Protein AF-A0A7R9R8Y0-F1 (afdb_monomer)

Structure (mmCIF, N/CA/C/O backbone):
data_AF-A0A7R9R8Y0-F1
#
_entry.id   AF-A0A7R9R8Y0-F1
#
loop_
_atom_site.group_PDB
_atom_site.id
_atom_site.type_symbol
_atom_site.label_atom_id
_atom_site.label_alt_id
_atom_site.label_comp_id
_atom_site.label_asym_id
_atom_site.label_entity_id
_atom_site.label_seq_id
_atom_site.pdbx_PDB_ins_code
_atom_site.Cartn_x
_atom_site.Cartn_y
_atom_site.Cartn_z
_atom_site.occupancy
_atom_site.B_iso_or_equiv
_atom_site.auth_seq_id
_atom_site.auth_comp_id
_atom_site.auth_asym_id
_atom_site.auth_atom_id
_atom_site.pdbx_PDB_model_num
ATOM 1 N N . MET A 1 1 ? 17.552 4.572 -13.701 1.00 48.62 1 MET A N 1
ATOM 2 C CA . MET A 1 1 ? 16.441 5.475 -14.086 1.00 48.62 1 MET A CA 1
ATOM 3 C C . MET A 1 1 ? 15.227 5.136 -13.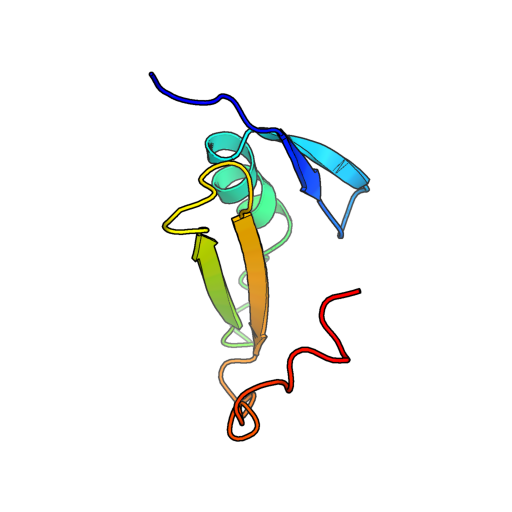221 1.00 48.62 1 MET A C 1
ATOM 5 O O . MET A 1 1 ? 14.839 3.978 -13.200 1.00 48.62 1 MET A O 1
ATOM 9 N N . ARG A 1 2 ? 14.686 6.067 -12.416 1.00 60.88 2 ARG A N 1
ATOM 10 C CA . ARG A 1 2 ? 13.469 5.808 -11.614 1.00 60.88 2 ARG A CA 1
ATOM 11 C C . ARG A 1 2 ? 12.247 5.987 -12.513 1.00 60.88 2 ARG A C 1
ATOM 13 O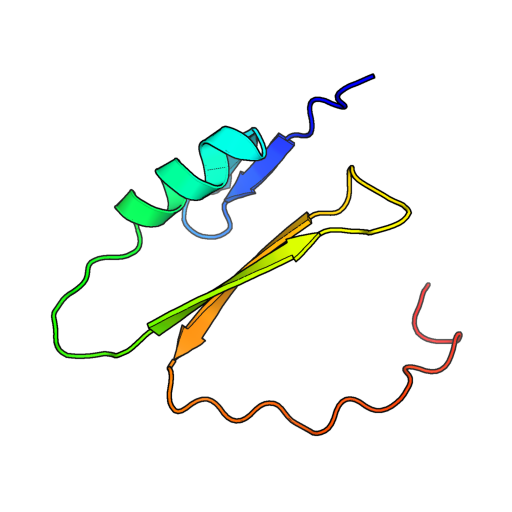 O . ARG A 1 2 ? 11.946 7.116 -12.891 1.00 60.88 2 ARG A O 1
ATOM 20 N N . LEU A 1 3 ? 11.559 4.899 -12.846 1.00 66.44 3 LEU A N 1
ATOM 21 C CA . LEU A 1 3 ? 10.297 4.968 -13.581 1.00 66.44 3 LEU A CA 1
ATOM 22 C C . LEU A 1 3 ? 9.226 5.596 -12.682 1.00 66.44 3 LEU A C 1
ATOM 24 O O . LEU A 1 3 ? 8.966 5.124 -11.573 1.00 66.44 3 LEU A O 1
ATOM 28 N N . LYS A 1 4 ? 8.643 6.708 -13.141 1.00 72.25 4 LYS A N 1
ATOM 29 C CA . LYS A 1 4 ? 7.482 7.325 -12.498 1.00 72.25 4 LYS A CA 1
ATOM 30 C C . LYS A 1 4 ? 6.246 6.597 -12.992 1.00 72.25 4 LYS A C 1
ATOM 32 O O . LYS A 1 4 ? 5.782 6.850 -14.095 1.00 72.25 4 LYS A O 1
ATOM 37 N N . THR A 1 5 ? 5.738 5.695 -12.170 1.00 83.19 5 THR A N 1
ATOM 38 C CA . THR A 1 5 ? 4.544 4.919 -12.490 1.00 83.19 5 THR A CA 1
ATOM 39 C C . THR A 1 5 ? 3.365 5.447 -11.689 1.00 83.19 5 THR A C 1
ATOM 41 O O . THR A 1 5 ? 3.496 5.818 -10.513 1.00 83.19 5 THR A O 1
ATOM 44 N N . SER A 1 6 ? 2.222 5.551 -12.359 1.00 86.25 6 SER A N 1
ATOM 45 C CA . SER A 1 6 ? 0.943 5.927 -11.770 1.00 86.25 6 SER A CA 1
ATOM 46 C C . SER A 1 6 ? 0.040 4.702 -11.688 1.00 86.25 6 SER A C 1
ATOM 48 O O . SER A 1 6 ? 0.124 3.793 -12.507 1.00 86.25 6 SER A O 1
ATOM 50 N N . GLY A 1 7 ? -0.800 4.667 -10.664 1.00 88.12 7 GLY A N 1
ATOM 51 C CA . GLY A 1 7 ? -1.789 3.622 -10.446 1.00 88.12 7 GLY A CA 1
ATOM 52 C C . GLY A 1 7 ? -3.100 4.251 -10.007 1.00 88.12 7 GLY A C 1
ATOM 53 O O . GLY A 1 7 ? -3.104 5.341 -9.427 1.00 88.12 7 GLY A O 1
ATOM 54 N N . ARG 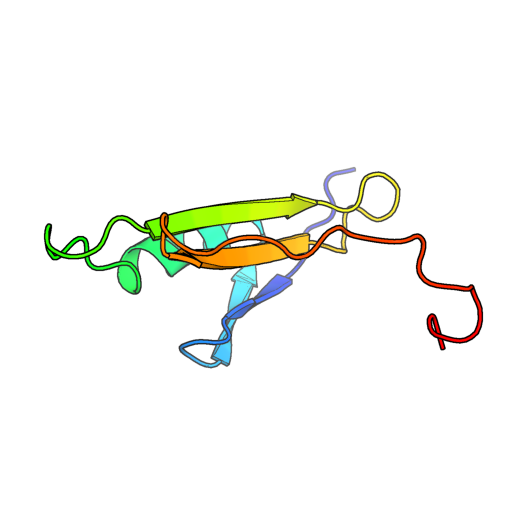A 1 8 ? -4.211 3.577 -10.295 1.00 91.44 8 ARG A N 1
ATOM 55 C CA . ARG A 1 8 ? -5.549 4.007 -9.885 1.00 91.44 8 ARG A CA 1
ATOM 56 C C . ARG A 1 8 ? -5.895 3.389 -8.535 1.00 91.44 8 ARG A C 1
ATOM 58 O O . ARG A 1 8 ? -5.700 2.193 -8.336 1.00 91.44 8 ARG A O 1
ATOM 65 N N . CYS A 1 9 ? -6.386 4.196 -7.603 1.00 90.31 9 CYS A N 1
ATOM 66 C CA . CYS A 1 9 ? -6.922 3.693 -6.347 1.00 90.31 9 CYS A CA 1
ATOM 67 C C . CYS A 1 9 ? -8.278 3.037 -6.607 1.00 90.31 9 CYS A C 1
ATOM 69 O O . CYS A 1 9 ? -9.165 3.682 -7.152 1.00 90.31 9 CYS A O 1
ATOM 71 N N . PHE A 1 10 ? -8.460 1.789 -6.182 1.00 87.31 10 PHE A N 1
ATOM 72 C CA . PHE A 1 10 ? -9.730 1.075 -6.352 1.00 87.31 10 PHE A CA 1
ATOM 73 C C . PHE A 1 10 ? -10.866 1.628 -5.468 1.00 87.31 10 PHE A C 1
ATOM 75 O O . PHE A 1 10 ? -12.033 1.393 -5.741 1.00 87.31 10 PHE A O 1
ATOM 82 N N . ILE A 1 11 ? -10.536 2.369 -4.404 1.00 87.00 11 ILE A N 1
ATOM 83 C CA . ILE A 1 11 ? -11.519 2.872 -3.429 1.00 87.00 11 ILE A CA 1
ATOM 84 C C . ILE A 1 11 ? -12.140 4.200 -3.884 1.00 87.00 11 ILE A C 1
ATOM 86 O O . ILE A 1 11 ? -13.298 4.477 -3.585 1.00 87.00 11 ILE A O 1
ATOM 90 N N . CYS A 1 12 ? -11.369 5.050 -4.571 1.00 91.31 12 CYS A N 1
ATOM 91 C CA . CYS A 1 12 ? -11.815 6.393 -4.962 1.00 91.31 12 CYS A CA 1
ATOM 92 C C . CYS A 1 12 ? -11.569 6.749 -6.434 1.00 91.31 12 CYS A C 1
ATOM 94 O O . CYS A 1 12 ? -11.728 7.912 -6.804 1.00 91.31 12 CYS A O 1
ATOM 96 N N . ASP A 1 13 ? -11.116 5.7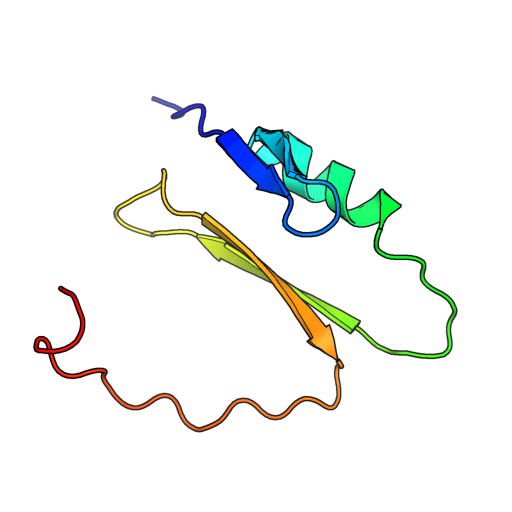94 -7.247 1.00 90.88 13 ASP A N 1
ATOM 97 C CA . ASP A 1 13 ? -10.810 5.922 -8.681 1.00 90.88 13 ASP A CA 1
ATOM 98 C C . ASP A 1 13 ? -9.794 7.010 -9.077 1.00 90.88 13 ASP A C 1
ATOM 100 O O . ASP A 1 13 ? -9.518 7.237 -10.257 1.00 90.88 13 ASP A O 1
ATOM 104 N N . LYS A 1 14 ? -9.147 7.660 -8.106 1.00 91.12 14 LYS A N 1
ATOM 105 C CA . LYS A 1 14 ? -8.115 8.671 -8.366 1.00 91.12 14 LYS A CA 1
ATOM 106 C C . LYS A 1 14 ? -6.772 8.026 -8.691 1.00 91.12 14 LYS A C 1
ATOM 108 O O . LYS A 1 14 ? -6.412 6.976 -8.158 1.00 91.12 14 LYS A O 1
ATOM 113 N N . SER A 1 15 ? -6.010 8.686 -9.559 1.00 91.50 15 SER A N 1
ATOM 114 C CA . SER A 1 15 ? -4.672 8.239 -9.951 1.00 91.50 15 SER A CA 1
ATOM 115 C C . SER A 1 15 ? -3.598 8.873 -9.071 1.00 91.50 15 SER A C 1
ATOM 117 O O . SER A 1 15 ? -3.570 10.089 -8.893 1.00 91.50 15 SER A O 1
ATOM 119 N N . PHE A 1 16 ? -2.682 8.055 -8.557 1.00 91.06 16 PHE A N 1
ATOM 120 C CA . PHE A 1 16 ? -1.559 8.493 -7.728 1.00 91.06 16 PHE A CA 1
ATOM 121 C C . PHE A 1 16 ? -0.253 7.882 -8.221 1.00 91.06 16 PHE A C 1
ATOM 123 O O . PHE A 1 16 ? -0.238 6.825 -8.848 1.00 91.06 16 PHE A O 1
ATOM 130 N N . SER A 1 17 ? 0.867 8.534 -7.911 1.00 90.25 17 SER A N 1
ATOM 131 C CA . SER A 1 17 ? 2.186 7.934 -8.113 1.00 90.25 17 SER A CA 1
ATOM 132 C C . SER A 1 17 ? 2.396 6.758 -7.159 1.00 90.25 17 SER A C 1
ATOM 134 O O . SER A 1 17 ? 1.817 6.733 -6.074 1.00 90.25 17 SER A O 1
ATOM 136 N N . LYS A 1 18 ? 3.289 5.827 -7.502 1.00 86.62 18 LYS A N 1
ATOM 137 C CA . LYS A 1 18 ? 3.667 4.696 -6.635 1.00 86.62 18 LYS A CA 1
ATOM 138 C C . LYS A 1 18 ? 3.975 5.102 -5.185 1.00 86.62 18 LYS A C 1
ATOM 140 O O . LYS A 1 18 ? 3.471 4.505 -4.241 1.00 86.62 18 LYS A O 1
ATOM 145 N N . ALA A 1 19 ? 4.766 6.162 -5.000 1.00 85.44 19 ALA A N 1
ATOM 146 C CA . ALA A 1 19 ? 5.077 6.691 -3.669 1.00 85.44 19 ALA A CA 1
ATOM 147 C C . ALA A 1 19 ? 3.869 7.383 -3.009 1.00 85.44 19 ALA A C 1
ATOM 149 O O . ALA A 1 19 ? 3.668 7.265 -1.800 1.00 85.44 19 ALA A O 1
ATOM 150 N N . GLY A 1 20 ? 3.054 8.086 -3.803 1.00 88.75 20 GLY A N 1
ATOM 151 C CA . GLY A 1 20 ? 1.840 8.752 -3.339 1.00 88.75 20 GLY A CA 1
ATOM 152 C C . GLY A 1 20 ? 0.751 7.774 -2.903 1.00 88.75 20 GLY A C 1
ATOM 153 O O . GLY A 1 20 ? 0.071 8.048 -1.919 1.00 88.75 20 GLY A O 1
ATOM 154 N N . MET A 1 21 ? 0.629 6.617 -3.561 1.00 89.94 21 MET A N 1
ATOM 155 C CA . MET A 1 21 ? -0.406 5.621 -3.278 1.00 89.94 21 MET A CA 1
ATOM 156 C C . MET A 1 21 ? -0.305 5.085 -1.850 1.00 89.94 21 MET A C 1
ATOM 158 O O . MET A 1 21 ? -1.309 5.034 -1.149 1.00 89.94 21 MET A O 1
ATOM 162 N N . THR A 1 22 ? 0.901 4.764 -1.369 1.00 85.81 22 THR A N 1
ATOM 163 C CA . THR A 1 22 ? 1.104 4.310 0.018 1.00 85.81 22 THR A CA 1
ATOM 164 C C . THR A 1 22 ? 0.581 5.324 1.031 1.00 85.81 22 THR A C 1
ATOM 166 O O . THR A 1 22 ? -0.031 4.949 2.026 1.00 85.81 22 THR A O 1
ATOM 169 N N . LYS A 1 23 ? 0.819 6.620 0.791 1.00 87.75 23 LYS A N 1
ATOM 170 C CA . LYS A 1 23 ? 0.339 7.689 1.673 1.00 87.75 23 LYS A CA 1
ATOM 171 C C . LYS A 1 23 ? -1.164 7.905 1.520 1.00 87.75 23 LYS A C 1
ATOM 173 O O . LYS A 1 23 ? -1.842 8.130 2.512 1.00 87.75 23 LYS A O 1
ATOM 178 N N . HIS A 1 24 ? -1.667 7.822 0.295 1.00 89.94 24 HIS A N 1
ATOM 179 C CA . HIS A 1 24 ? -3.079 7.968 -0.015 1.00 89.94 24 HIS A CA 1
ATOM 180 C C . HIS A 1 24 ? -3.925 6.865 0.629 1.00 89.94 24 HIS A C 1
ATOM 182 O O . HIS A 1 24 ? -4.913 7.171 1.276 1.00 89.94 24 HIS A O 1
ATOM 188 N N . LEU A 1 25 ? -3.523 5.597 0.546 1.00 87.19 25 LEU A N 1
ATOM 189 C CA . LEU A 1 25 ? -4.304 4.494 1.116 1.00 87.19 25 LEU A CA 1
ATOM 190 C C . LEU A 1 25 ? -4.484 4.610 2.634 1.00 87.19 25 LEU A C 1
ATOM 192 O O . LEU A 1 25 ? -5.521 4.209 3.149 1.00 87.19 25 LEU A O 1
ATOM 196 N N . LYS A 1 26 ? -3.549 5.254 3.346 1.00 84.19 26 LYS A N 1
ATOM 197 C CA . LYS A 1 26 ? -3.710 5.557 4.778 1.00 84.19 26 LYS A CA 1
ATOM 198 C C . LYS A 1 26 ? -4.925 6.436 5.089 1.00 84.19 26 LYS A C 1
ATOM 200 O O . LYS A 1 26 ? -5.385 6.426 6.218 1.00 84.19 26 LYS A O 1
ATOM 205 N N . THR A 1 27 ? -5.447 7.201 4.127 1.00 86.56 27 THR A N 1
ATOM 206 C CA . THR A 1 27 ? -6.674 7.990 4.335 1.00 86.56 27 THR A CA 1
ATOM 207 C C . THR A 1 27 ? -7.939 7.140 4.251 1.00 86.56 27 THR A C 1
ATOM 209 O O . THR A 1 27 ? -8.988 7.568 4.720 1.00 86.56 27 THR A O 1
ATOM 212 N N . HIS A 1 28 ? -7.853 5.966 3.621 1.00 82.94 28 HIS A N 1
ATOM 213 C CA . HIS A 1 28 ? -8.945 4.997 3.525 1.00 82.94 28 HIS A CA 1
ATOM 214 C C . HIS A 1 28 ? -8.889 3.961 4.650 1.00 82.94 28 HIS A C 1
ATOM 216 O O . HIS A 1 28 ? -9.927 3.598 5.195 1.00 82.94 28 HIS A O 1
ATOM 222 N N . LEU A 1 29 ? -7.677 3.558 5.032 1.00 72.38 29 LEU A N 1
ATOM 223 C CA . LEU A 1 29 ? -7.379 2.713 6.183 1.00 72.38 29 LEU A CA 1
ATOM 224 C C . LEU A 1 29 ? -7.666 3.474 7.489 1.00 72.38 29 LEU A C 1
ATOM 226 O O . LEU A 1 29 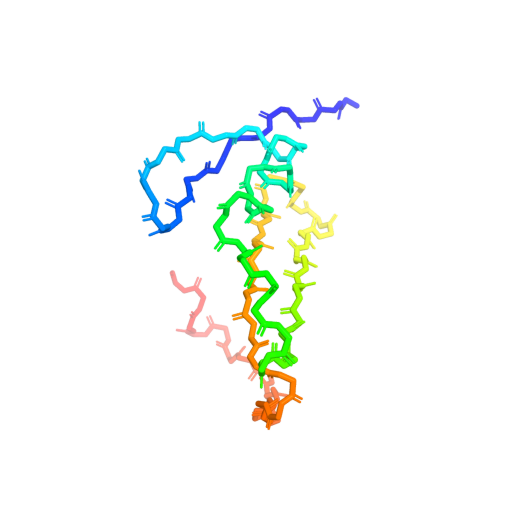? -6.766 4.062 8.090 1.00 72.38 29 LEU A O 1
ATOM 230 N N . LYS A 1 30 ? -8.927 3.497 7.925 1.00 65.44 30 LYS A N 1
ATOM 231 C CA . LYS A 1 30 ? -9.269 3.906 9.290 1.00 65.44 30 LYS A CA 1
ATOM 232 C C . LYS A 1 30 ? -8.975 2.738 10.226 1.00 65.44 30 LYS A C 1
ATOM 234 O O . LYS A 1 30 ? -9.611 1.692 10.133 1.00 65.44 30 LYS A O 1
ATOM 239 N N . ASP A 1 31 ? -7.990 2.917 11.102 1.00 65.06 31 ASP A N 1
ATOM 240 C CA . ASP A 1 31 ? -7.742 1.989 12.202 1.00 65.06 31 ASP A CA 1
ATOM 241 C C . ASP A 1 31 ? -8.827 2.211 13.260 1.00 65.06 31 ASP A C 1
ATOM 243 O O . ASP A 1 31 ? -8.717 3.074 14.125 1.00 65.06 31 ASP A O 1
ATOM 247 N N . ASP A 1 32 ? -9.930 1.480 13.132 1.00 66.19 32 ASP A N 1
ATOM 248 C CA . ASP A 1 32 ? -11.040 1.521 14.091 1.00 66.19 32 ASP A CA 1
ATOM 249 C C . ASP A 1 32 ? -10.778 0.591 15.299 1.00 66.19 32 ASP A C 1
ATOM 251 O O . ASP A 1 32 ? -11.694 0.246 16.041 1.00 66.19 32 ASP A O 1
ATOM 255 N N . GLY A 1 33 ? -9.541 0.089 15.468 1.00 63.38 33 GLY A N 1
ATOM 256 C CA . GLY A 1 33 ? -9.112 -0.847 16.522 1.00 63.38 33 GLY A CA 1
ATOM 257 C C . GLY A 1 33 ? -9.786 -2.231 16.517 1.00 63.38 33 GLY A C 1
ATOM 258 O O . GLY A 1 33 ? -9.319 -3.160 17.175 1.00 63.38 33 GLY A O 1
ATOM 259 N N . SER A 1 34 ? -10.870 -2.393 15.762 1.00 62.97 34 SER A N 1
ATOM 260 C CA . SER A 1 34 ? -11.746 -3.567 15.748 1.00 62.97 34 SER A CA 1
ATOM 261 C C . SER A 1 34 ? -11.294 -4.655 14.774 1.00 62.97 34 SER A C 1
ATOM 263 O O . SER A 1 34 ? -11.574 -5.835 14.986 1.00 62.97 34 SER A O 1
ATOM 265 N N . SER A 1 35 ? -10.564 -4.283 13.720 1.00 68.31 35 SER A N 1
ATOM 266 C CA . SER A 1 35 ? -10.195 -5.184 12.627 1.00 68.31 35 SER A CA 1
ATOM 267 C C . SER A 1 35 ? -8.699 -5.097 12.353 1.00 68.31 35 SER A C 1
ATOM 269 O O . SER A 1 35 ? -8.216 -4.109 11.812 1.00 68.31 35 SER A O 1
ATOM 271 N N . LYS A 1 36 ? -7.941 -6.145 12.701 1.00 79.38 36 LYS A N 1
ATOM 272 C CA . LYS A 1 36 ? -6.535 -6.251 12.283 1.00 79.38 36 LYS A CA 1
ATOM 273 C C . LYS A 1 36 ? -6.499 -6.441 10.767 1.00 79.38 36 LYS A C 1
ATOM 275 O O . LYS A 1 36 ? -6.958 -7.472 10.276 1.00 79.38 36 LYS A O 1
ATOM 280 N N . LEU A 1 37 ? -5.959 -5.469 10.041 1.00 81.94 37 LEU A N 1
ATOM 281 C CA . LEU A 1 37 ? -5.793 -5.497 8.588 1.00 81.94 37 LEU A CA 1
ATOM 282 C C . LEU A 1 37 ? -4.300 -5.544 8.246 1.00 81.94 37 LEU A C 1
ATOM 284 O O . LEU A 1 37 ? -3.484 -4.888 8.894 1.00 81.94 37 LEU A O 1
ATOM 288 N N . PHE A 1 38 ? -3.934 -6.307 7.221 1.00 82.94 38 PHE A N 1
ATOM 289 C CA . PHE A 1 38 ? -2.603 -6.270 6.629 1.00 82.94 38 PHE A CA 1
ATOM 290 C C . PHE A 1 38 ? -2.635 -5.485 5.328 1.00 82.94 38 PHE A C 1
ATOM 292 O O . PHE A 1 38 ? -3.445 -5.752 4.439 1.00 82.94 38 PHE A O 1
ATOM 299 N N . HIS A 1 39 ? -1.686 -4.561 5.201 1.00 86.44 39 HIS A N 1
ATOM 300 C CA . HIS A 1 39 ? -1.401 -3.877 3.951 1.00 86.44 39 HIS A CA 1
ATOM 301 C C . HIS A 1 39 ? -0.217 -4.555 3.255 1.00 86.44 39 HIS A C 1
ATOM 303 O O . HIS A 1 39 ? 0.927 -4.442 3.695 1.00 86.44 39 HIS A O 1
ATOM 309 N N . ILE A 1 40 ? -0.494 -5.275 2.169 1.00 87.06 40 ILE A N 1
ATOM 310 C CA . ILE A 1 40 ? 0.506 -5.972 1.359 1.00 87.06 40 ILE A CA 1
ATOM 311 C C . ILE A 1 40 ? 0.825 -5.121 0.134 1.00 87.06 40 ILE A C 1
ATOM 313 O O . ILE A 1 40 ? -0.060 -4.727 -0.627 1.00 87.06 40 ILE A O 1
ATOM 317 N N . ARG A 1 41 ? 2.115 -4.871 -0.079 1.00 89.06 41 ARG A N 1
ATOM 318 C CA . ARG A 1 41 ? 2.627 -4.230 -1.286 1.00 89.06 41 ARG A CA 1
ATOM 319 C C . ARG A 1 41 ? 3.291 -5.281 -2.168 1.00 89.06 41 ARG A C 1
ATOM 321 O O . ARG A 1 41 ? 4.196 -5.978 -1.720 1.00 89.06 41 ARG A O 1
ATOM 328 N N . VAL A 1 42 ? 2.835 -5.378 -3.411 1.00 89.75 42 VAL A N 1
ATOM 329 C CA . VAL A 1 42 ? 3.399 -6.256 -4.438 1.00 89.75 42 VAL A CA 1
ATOM 330 C C . VAL A 1 42 ? 4.149 -5.390 -5.439 1.00 89.75 42 VAL A C 1
ATOM 332 O O . VAL A 1 42 ? 3.588 -4.440 -5.983 1.00 89.75 42 VAL A O 1
ATOM 335 N N . ASP A 1 43 ? 5.410 -5.723 -5.691 1.00 89.12 43 ASP A N 1
ATOM 336 C CA . ASP A 1 43 ? 6.265 -5.051 -6.665 1.00 89.12 43 ASP A CA 1
ATOM 337 C C . ASP A 1 43 ? 6.747 -6.063 -7.710 1.00 89.12 43 ASP A C 1
ATOM 339 O O . ASP A 1 43 ? 7.234 -7.141 -7.367 1.00 89.12 43 ASP A O 1
ATOM 343 N N . GLY A 1 44 ? 6.635 -5.714 -8.991 1.00 86.44 44 GLY A N 1
ATOM 344 C CA . GLY A 1 44 ? 7.214 -6.490 -10.079 1.00 86.44 44 GLY A CA 1
ATOM 345 C C . GLY A 1 44 ? 8.738 -6.389 -10.062 1.00 86.44 44 GLY A C 1
ATOM 346 O O . GLY A 1 44 ? 9.295 -5.304 -10.220 1.00 86.44 44 GLY A O 1
ATOM 347 N N . ILE A 1 45 ? 9.415 -7.528 -9.892 1.00 82.69 45 ILE A N 1
ATOM 348 C CA . ILE A 1 45 ? 10.886 -7.600 -9.828 1.00 82.69 45 ILE A CA 1
ATOM 349 C C . ILE A 1 45 ? 11.511 -7.163 -11.161 1.00 82.69 45 ILE A C 1
ATOM 351 O O . ILE A 1 45 ? 12.407 -6.325 -11.182 1.00 82.69 45 ILE A O 1
ATOM 355 N N . TYR A 1 46 ? 11.001 -7.700 -12.272 1.00 86.31 46 TYR A N 1
ATOM 356 C CA . TYR A 1 46 ? 11.485 -7.398 -13.626 1.00 86.31 46 TYR A CA 1
ATOM 357 C C . TYR A 1 46 ? 10.649 -6.333 -14.346 1.00 86.31 46 TYR A C 1
ATOM 359 O O . TYR A 1 46 ? 11.060 -5.820 -15.380 1.00 86.31 46 TYR A O 1
ATOM 367 N N . GLN A 1 47 ? 9.486 -5.991 -13.790 1.00 82.19 47 GLN A N 1
ATOM 368 C CA . GLN A 1 47 ? 8.558 -4.997 -14.328 1.00 82.19 47 GLN A CA 1
ATOM 369 C C . GLN A 1 47 ? 8.234 -3.985 -13.224 1.00 82.19 47 GLN A C 1
ATOM 371 O O . GLN A 1 47 ? 7.205 -4.103 -12.559 1.00 82.19 47 GLN A O 1
ATOM 376 N N . PRO A 1 48 ? 9.112 -2.997 -12.976 1.00 81.25 48 PRO A N 1
ATOM 377 C CA . PRO A 1 48 ? 8.957 -2.044 -11.870 1.00 81.25 48 PRO A CA 1
ATOM 378 C C . PRO A 1 48 ? 7.718 -1.141 -12.006 1.00 81.25 48 PRO A C 1
ATOM 380 O O . PRO A 1 48 ? 7.302 -0.503 -11.026 1.00 81.25 48 PRO A O 1
ATOM 383 N N . GLU A 1 49 ? 7.143 -1.086 -13.211 1.00 83.75 49 GLU A N 1
ATOM 384 C CA . GLU A 1 49 ? 5.858 -0.462 -13.525 1.00 83.75 49 GLU A CA 1
ATOM 385 C C . GLU A 1 49 ? 4.649 -1.225 -13.0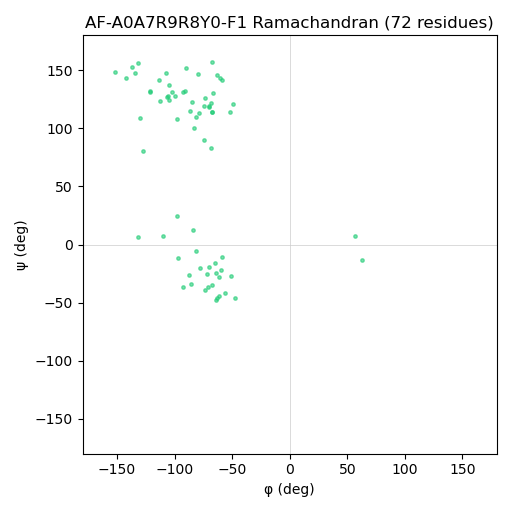09 1.00 83.75 49 GLU A C 1
ATOM 387 O O . GLU A 1 49 ? 3.637 -0.598 -12.698 1.00 83.75 49 GLU A O 1
ATOM 392 N N . TYR A 1 50 ? 4.785 -2.536 -12.822 1.00 86.06 50 TYR A N 1
ATOM 393 C CA . TYR A 1 50 ? 3.758 -3.364 -12.228 1.00 86.06 50 TYR A CA 1
ATOM 394 C C . TYR A 1 50 ? 3.897 -3.338 -10.708 1.00 86.06 50 TYR A C 1
ATOM 396 O O . TYR A 1 50 ? 4.895 -3.776 -10.128 1.00 86.06 50 TYR A O 1
ATOM 404 N N . TRP A 1 51 ? 2.897 -2.780 -10.041 1.00 89.75 51 TRP A N 1
ATOM 405 C CA . TRP A 1 51 ? 2.820 -2.749 -8.588 1.00 89.75 51 TRP A CA 1
ATOM 406 C C . TRP A 1 51 ? 1.361 -2.706 -8.148 1.00 89.75 51 TRP A C 1
ATOM 408 O O . TRP A 1 51 ? 0.505 -2.148 -8.832 1.00 89.75 51 TRP A O 1
ATOM 418 N N . LEU A 1 52 ? 1.084 -3.304 -6.994 1.00 89.25 52 LEU A N 1
ATOM 419 C CA . LEU A 1 52 ? -0.261 -3.439 -6.450 1.00 89.25 52 LEU A CA 1
ATOM 420 C C . LEU A 1 52 ? -0.231 -3.267 -4.932 1.00 89.25 52 LEU A C 1
ATOM 422 O O . LEU A 1 52 ? 0.699 -3.704 -4.255 1.00 89.25 52 LEU A O 1
ATOM 426 N N . HIS A 1 53 ? -1.266 -2.630 -4.398 1.00 88.69 53 HIS A N 1
ATOM 427 C CA . HIS A 1 53 ? -1.507 -2.528 -2.965 1.00 88.69 53 HIS A CA 1
ATOM 428 C C . HIS A 1 53 ? -2.770 -3.324 -2.652 1.00 88.69 53 HIS A C 1
ATOM 430 O O . HIS A 1 53 ? -3.813 -3.068 -3.248 1.00 88.69 53 HIS A O 1
ATOM 436 N N . ILE A 1 54 ? -2.661 -4.288 -1.742 1.00 87.38 54 ILE A N 1
ATOM 437 C CA . ILE A 1 54 ? -3.760 -5.163 -1.338 1.00 87.38 54 ILE A CA 1
ATOM 438 C C . ILE A 1 54 ? -3.969 -4.987 0.160 1.00 87.38 54 ILE A C 1
ATOM 440 O O . ILE A 1 54 ? -3.018 -5.044 0.940 1.00 87.38 54 ILE A O 1
ATOM 444 N N . GLU A 1 55 ? -5.216 -4.788 0.553 1.00 85.25 55 GLU A N 1
ATOM 445 C CA . GLU A 1 55 ? -5.637 -4.804 1.945 1.00 85.25 55 GLU A CA 1
ATOM 446 C C . GLU A 1 55 ? -6.390 -6.105 2.206 1.00 85.25 55 GLU A C 1
ATOM 448 O O . GLU A 1 55 ? -7.303 -6.458 1.458 1.00 85.25 55 GLU A O 1
ATOM 453 N N . ILE A 1 56 ? -5.983 -6.845 3.235 1.00 85.44 56 ILE A N 1
ATOM 454 C CA . ILE A 1 56 ? -6.659 -8.079 3.637 1.00 85.44 56 ILE A CA 1
ATOM 455 C C . ILE A 1 56 ? -6.864 -8.122 5.154 1.00 85.44 56 ILE A C 1
ATOM 457 O O . ILE A 1 56 ? -6.001 -7.658 5.902 1.00 85.44 56 ILE A O 1
ATOM 461 N N . PRO A 1 57 ? -7.952 -8.737 5.645 1.00 84.62 57 PRO A N 1
ATOM 462 C CA . PRO A 1 57 ? -8.092 -9.055 7.060 1.00 84.62 57 PRO A CA 1
ATOM 463 C C . PRO A 1 57 ? -6.965 -9.964 7.552 1.00 84.62 57 PRO A C 1
ATOM 465 O O . PRO A 1 57 ? -6.579 -10.908 6.869 1.00 84.62 57 PRO A O 1
ATOM 468 N N . ALA A 1 58 ? -6.479 -9.749 8.773 1.00 82.69 58 ALA A N 1
ATOM 469 C CA . ALA A 1 58 ? -5.401 -10.550 9.351 1.00 82.69 58 ALA A CA 1
ATOM 470 C C . ALA A 1 58 ? -5.778 -12.021 9.566 1.00 82.69 58 ALA A C 1
ATOM 472 O O . ALA A 1 58 ? -4.910 -12.889 9.584 1.00 82.69 58 ALA A O 1
ATOM 473 N N . GLY A 1 59 ? -7.075 -12.308 9.701 1.00 80.50 59 GLY A N 1
ATOM 474 C CA . GLY A 1 59 ? -7.603 -13.673 9.744 1.00 80.50 59 GLY A CA 1
ATOM 475 C C . GLY A 1 59 ? -7.778 -14.324 8.366 1.00 80.50 59 GLY A C 1
ATOM 476 O O . GLY A 1 59 ? -8.137 -15.501 8.298 1.00 80.50 59 GLY A O 1
ATOM 477 N N . ALA A 1 60 ? -7.559 -13.593 7.266 1.00 81.81 60 ALA A N 1
ATOM 478 C CA . ALA A 1 60 ? -7.734 -14.122 5.922 1.00 81.81 60 ALA A CA 1
ATOM 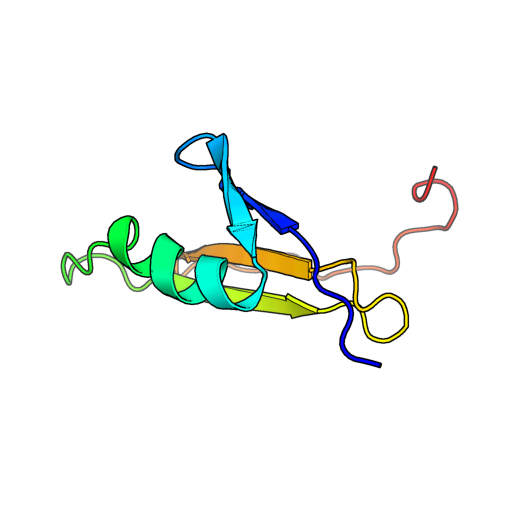479 C C . ALA A 1 60 ? -6.641 -15.151 5.608 1.00 81.81 60 ALA A C 1
ATOM 481 O O . ALA A 1 60 ? -5.447 -14.854 5.597 1.00 81.81 60 ALA A O 1
ATOM 482 N N . LYS A 1 61 ? -7.056 -16.389 5.328 1.00 80.62 61 LYS A N 1
ATOM 483 C CA . LYS A 1 61 ? -6.146 -17.457 4.908 1.00 80.62 61 LYS A CA 1
ATOM 484 C C . LYS A 1 61 ? -5.938 -17.373 3.402 1.00 80.62 61 LYS A C 1
ATOM 486 O O . LYS A 1 61 ? -6.894 -17.481 2.634 1.00 80.62 61 LYS A O 1
ATOM 491 N N . LEU A 1 62 ? -4.687 -17.240 2.975 1.00 74.00 62 LEU A N 1
ATOM 492 C CA . LEU A 1 62 ? -4.336 -17.412 1.570 1.00 74.00 62 LEU A CA 1
ATOM 493 C C . LEU A 1 62 ? -4.552 -18.881 1.189 1.00 74.00 62 LEU A C 1
ATOM 495 O O . LEU A 1 62 ? -4.081 -19.793 1.875 1.00 74.00 62 LEU A O 1
ATOM 499 N N . LYS A 1 63 ? -5.263 -19.130 0.087 1.00 76.69 63 LYS A N 1
ATOM 500 C CA . LYS A 1 63 ? -5.268 -20.468 -0.516 1.00 76.69 63 LYS A CA 1
ATOM 501 C C . LYS A 1 63 ? -3.843 -20.781 -0.969 1.00 76.69 63 LYS A C 1
ATOM 503 O O . LYS A 1 63 ? -3.127 -19.879 -1.400 1.00 76.69 63 LYS A O 1
ATOM 508 N N . ARG A 1 64 ? -3.431 -22.053 -0.886 1.00 65.69 64 ARG A N 1
ATOM 509 C CA . ARG A 1 64 ? -2.138 -22.484 -1.436 1.00 65.69 64 ARG A CA 1
ATOM 510 C C . ARG A 1 64 ? -2.050 -22.029 -2.891 1.00 65.69 64 ARG A C 1
ATOM 512 O O . ARG A 1 64 ? -2.821 -22.498 -3.726 1.00 65.69 64 ARG A O 1
ATOM 519 N N . ALA A 1 65 ? -1.127 -21.111 -3.162 1.00 62.81 65 ALA A N 1
ATOM 520 C CA . ALA A 1 65 ? -0.821 -20.683 -4.511 1.00 62.81 65 ALA A CA 1
ATOM 521 C C . ALA A 1 65 ? -0.171 -21.869 -5.231 1.00 62.81 65 ALA A C 1
ATOM 523 O O . ALA A 1 65 ? 0.897 -22.337 -4.838 1.00 62.81 65 ALA A O 1
ATOM 524 N N . ARG A 1 66 ? -0.856 -22.409 -6.240 1.00 60.09 66 ARG A N 1
ATOM 525 C CA . ARG A 1 66 ? -0.255 -23.332 -7.203 1.00 60.09 66 ARG A CA 1
ATOM 526 C C . ARG A 1 66 ? 0.302 -22.506 -8.357 1.00 60.09 66 ARG A C 1
ATOM 528 O O . ARG A 1 66 ? -0.214 -21.425 -8.630 1.00 60.09 66 ARG A O 1
ATOM 535 N N . SER A 1 67 ? 1.339 -23.009 -9.021 1.00 66.31 67 SER A N 1
ATOM 536 C CA . SER A 1 67 ? 1.790 -22.456 -10.295 1.00 66.31 67 SER A CA 1
ATOM 537 C C . SER A 1 67 ? 0.588 -22.291 -11.226 1.00 66.31 67 SER A C 1
ATOM 539 O O . SER A 1 67 ? -0.139 -23.252 -11.485 1.00 66.31 67 SER A O 1
ATOM 541 N N . ILE A 1 68 ? 0.345 -21.055 -11.663 1.00 62.75 68 ILE A N 1
ATOM 542 C CA . ILE A 1 68 ? -0.689 -20.763 -12.651 1.00 62.75 68 ILE A CA 1
ATOM 543 C C . ILE A 1 68 ? -0.138 -21.251 -13.995 1.00 62.75 68 ILE A C 1
ATOM 545 O O . ILE A 1 68 ? 0.937 -20.801 -14.389 1.00 62.75 68 ILE A O 1
ATOM 549 N N . PRO A 1 69 ? -0.800 -22.207 -14.673 1.00 65.38 69 PRO A N 1
ATOM 550 C CA . PRO A 1 69 ? -0.339 -22.665 -15.975 1.00 65.38 69 PRO A CA 1
ATOM 551 C C . PRO A 1 69 ? -0.336 -21.501 -16.973 1.00 65.38 69 PRO A C 1
ATOM 553 O O . PRO A 1 69 ? -1.263 -20.693 -16.965 1.00 65.38 69 PRO A O 1
ATOM 556 N N . GLU A 1 70 ? 0.651 -21.471 -17.868 1.00 62.22 70 GLU A N 1
ATOM 557 C CA . GLU A 1 70 ? 0.886 -20.381 -18.835 1.00 62.22 70 GLU A CA 1
ATOM 558 C C . GLU A 1 70 ? -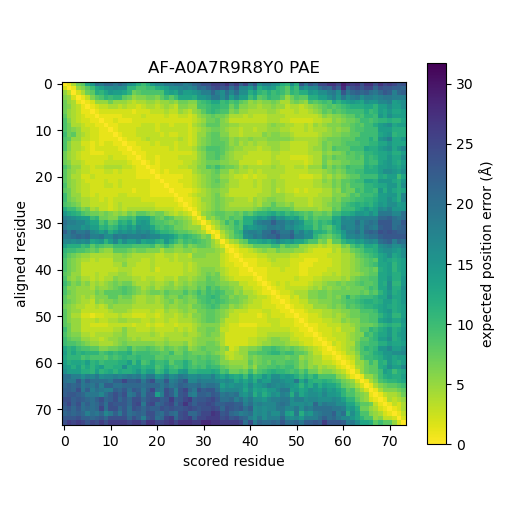0.356 -19.991 -19.655 1.00 62.22 70 GLU A C 1
ATOM 560 O O . GLU A 1 70 ? -0.556 -18.834 -20.001 1.00 62.22 70 GLU A O 1
ATOM 565 N N . ARG A 1 71 ? -1.274 -20.946 -19.850 1.00 66.94 71 ARG A N 1
ATOM 566 C CA . ARG A 1 71 ? -2.571 -20.763 -20.522 1.00 66.94 71 ARG A CA 1
ATOM 567 C C . ARG 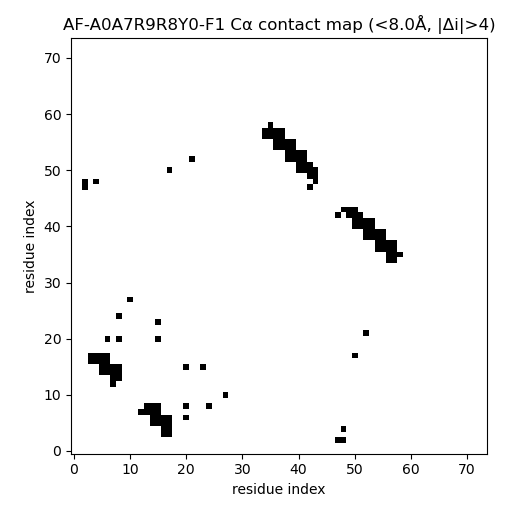A 1 71 ? -3.509 -19.710 -19.898 1.00 66.94 71 ARG A C 1
ATOM 569 O O . ARG A 1 71 ? -4.535 -19.419 -20.497 1.00 66.94 71 ARG A O 1
ATOM 576 N N . TYR A 1 72 ? -3.215 -19.200 -18.699 1.00 61.19 72 TYR A N 1
ATOM 577 C CA . TYR A 1 72 ? -4.021 -18.185 -18.002 1.00 61.19 72 TYR A CA 1
ATOM 578 C C . TYR A 1 72 ? -3.343 -16.805 -17.924 1.00 61.19 72 TYR A C 1
ATOM 580 O O . TYR A 1 72 ? -3.855 -15.927 -17.237 1.00 61.19 72 TYR A O 1
ATOM 588 N N . MET A 1 73 ? -2.201 -16.608 -18.590 1.00 56.34 73 MET A N 1
ATOM 589 C CA . MET A 1 73 ? -1.479 -15.325 -18.648 1.00 56.34 73 MET A CA 1
ATOM 590 C C . MET A 1 73 ? -1.786 -14.520 -19.927 1.00 56.34 73 MET A C 1
ATOM 592 O O . MET A 1 73 ? -0.952 -13.728 -20.357 1.00 56.34 73 MET A O 1
ATOM 596 N N . ALA A 1 74 ? -2.954 -14.765 -20.537 1.00 46.09 74 ALA A N 1
ATOM 597 C CA . ALA A 1 74 ? -3.409 -14.112 -21.767 1.00 46.09 74 ALA A CA 1
ATOM 598 C C . ALA A 1 74 ? -3.684 -12.612 -21.583 1.00 46.09 74 ALA A C 1
ATOM 600 O O . ALA A 1 74 ? -4.259 -12.245 -20.530 1.00 46.09 74 ALA A O 1
#

pLDDT: mean 79.24, std 11.5, range [46.09, 91.5]

Solvent-accessible surface area (backbone atoms only — not comparable to full-atom values): 5086 Å² total; per-residue (Å²): 135,87,81,87,39,72,46,67,39,91,89,74,70,48,75,33,41,66,77,49,40,66,62,52,49,55,76,71,58,72,86,77,86,79,72,65,67,43,82,47,78,49,72,36,88,92,41,78,75,46,65,49,80,47,79,43,54,65,86,64,77,79,72,86,84,66,88,76,61,76,90,74,75,123

Mean predicted aligned error: 8.67 Å

Foldseek 3Di:
DDDFAWDADPVPRDIDTPVVVVVVVVVVPDPPVPFAKDWDKDADPVCRNDIDIDIDTPPDDDDPDDPDPPVPVD

Radius of gyration: 14.86 Å; Cα contacts (8 Å, |Δi|>4): 66; chains: 1; bounding box: 28×32×38 Å

Secondary structure (DSSP, 8-state):
-----EEE-TTT--EEEHHHHHHHHTTT----SS--EEEEEEE-SS-TT-EEEEEEETTPPPP--PPPPGGG--

Sequence (74 aa):
MRLKTSGRCFICDKSFSKAGMTKHLKTHLKDDGSSKLFHIRVDGIYQPEYWLHIEIPAGAKLKRARSIPERYMA